Protein AF-A0A561B3T2-F1 (afdb_monomer)

Secondary structure (DSSP, 8-state):
-PPP-S------HHHHHHHHHHHHTT-EEEEE-TTS-EEEEEHHHHHT-

Radius of gyration: 17.0 Å; Cα contacts (8 Å, |Δi|>4): 44; chains: 1; bounding box: 29×21×54 Å

Sequence (49 aa):
MLQGLMQDQPLLISHLITFAERHNGDGEIVSRRVEGDIHRTTWGGIASR

Solvent-accessible surface area (backbone atoms only — not comparable to full-atom values): 3238 Å² total; per-residue (Å²): 133,90,78,79,98,64,91,87,76,84,94,51,74,67,58,52,54,56,50,38,30,77,78,39,26,81,44,76,44,80,43,78,46,96,88,70,50,76,48,76,49,24,37,38,61,58,69,76,105

Nearest PDB structures (foldseek):
  6ijb-assembly1_A  TM=9.396E-01  e=2.455E-03  Ruegeria lacuscaerulensis ITI-1157
  1ult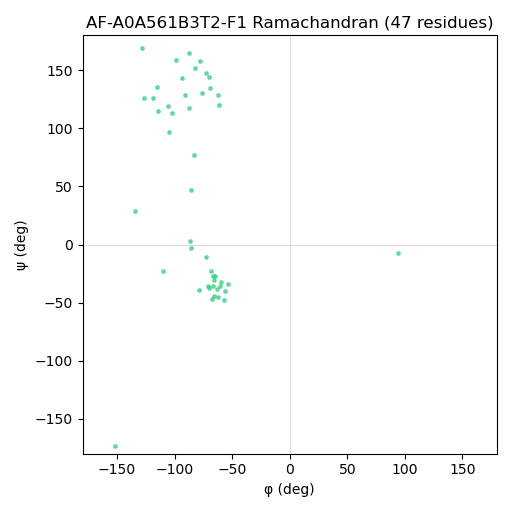-assembly1_A  TM=9.003E-01  e=2.156E-02  Thermus thermophilus
  1v26-assembly1_B  TM=9.272E-01  e=2.881E-02  Thermus thermophilus
  1v26-assembly1_A  TM=9.192E-01  e=3.097E-02  Thermus thermophilus
  1ult-assembly1_B  TM=9.013E-01  e=2.492E-02  Thermus thermophilus

Foldseek 3Di:
DDDDPDDDDDPDPVVVLVVCCVPVVVPWDWDQDPVRDIDIDGSVRVNVD

pLDDT: mean 95.56, std 5.77, range [68.5, 98.56]

Mean predicted aligned error: 3.9 Å

Organism: NCBI:txid2496117

Structure (mmCIF, N/CA/C/O backbone):
data_AF-A0A561B3T2-F1
#
_entry.id   AF-A0A561B3T2-F1
#
loop_
_atom_site.group_PDB
_atom_site.id
_atom_site.type_symbol
_atom_site.label_atom_id
_atom_site.label_alt_id
_atom_site.label_comp_id
_atom_site.label_asym_id
_atom_site.label_entity_id
_atom_site.label_seq_id
_atom_site.pdbx_PDB_ins_code
_atom_site.Cartn_x
_atom_site.Cartn_y
_atom_site.Cartn_z
_atom_site.occupancy
_atom_site.B_iso_or_equiv
_atom_site.auth_seq_id
_atom_site.auth_comp_id
_atom_site.auth_asym_id
_atom_site.auth_atom_id
_atom_site.pdbx_PDB_model_num
ATOM 1 N N . MET A 1 1 ? -21.758 0.953 33.684 1.00 68.50 1 MET A N 1
ATOM 2 C CA . MET A 1 1 ? -20.376 0.477 33.923 1.00 68.50 1 MET A CA 1
ATOM 3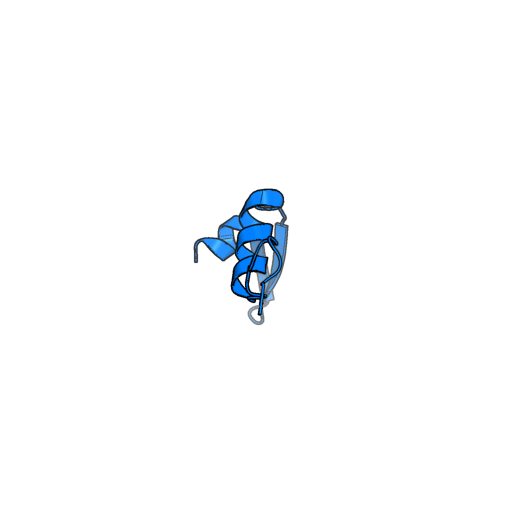 C C . MET A 1 1 ? -19.428 1.488 33.295 1.00 68.50 1 MET A C 1
ATOM 5 O O . MET A 1 1 ? -19.799 2.033 32.268 1.00 68.50 1 MET A O 1
ATOM 9 N N . LEU A 1 2 ? -18.289 1.800 33.923 1.00 75.19 2 LEU A N 1
ATOM 10 C CA . LEU A 1 2 ? -17.296 2.735 33.370 1.00 75.19 2 LEU A CA 1
ATOM 11 C C . LEU A 1 2 ? -16.485 2.051 32.252 1.00 75.19 2 LEU A C 1
ATOM 13 O O . LEU A 1 2 ? -15.977 0.952 32.465 1.00 75.19 2 LEU A O 1
ATOM 17 N N . GLN A 1 3 ? -16.360 2.698 31.089 1.00 87.81 3 GLN A N 1
ATOM 18 C CA . GLN A 1 3 ? -15.478 2.276 29.991 1.00 87.81 3 GLN A CA 1
ATOM 19 C C . GLN A 1 3 ? -14.031 2.749 30.220 1.00 87.81 3 GLN A C 1
ATOM 21 O O . GLN A 1 3 ? -13.797 3.780 30.851 1.00 87.81 3 GLN A O 1
ATOM 26 N N . GLY A 1 4 ? -13.058 2.008 29.679 1.00 91.50 4 GLY A N 1
ATOM 27 C CA . GLY A 1 4 ? -11.650 2.416 29.672 1.00 91.50 4 GLY A CA 1
ATOM 28 C C . GLY A 1 4 ? -11.395 3.604 28.736 1.00 91.50 4 GLY A C 1
ATOM 29 O O . GLY A 1 4 ? -11.995 3.694 27.670 1.00 91.50 4 GLY A O 1
ATOM 30 N N . LEU A 1 5 ? -10.481 4.500 29.118 1.00 94.56 5 LEU A N 1
ATOM 31 C CA . LEU A 1 5 ? -10.101 5.697 28.350 1.00 94.56 5 LEU A CA 1
ATOM 32 C C . LEU A 1 5 ? -9.012 5.396 27.308 1.00 94.56 5 LEU A C 1
ATOM 34 O O . LEU A 1 5 ? -8.005 6.096 27.218 1.00 94.56 5 LEU A O 1
ATOM 38 N N . MET A 1 6 ? -9.194 4.315 26.555 1.00 96.81 6 MET A N 1
ATOM 39 C CA . MET A 1 6 ? -8.254 3.899 25.516 1.00 96.81 6 MET A CA 1
ATOM 40 C C . MET A 1 6 ? -8.739 4.352 24.143 1.00 96.81 6 MET A C 1
ATOM 42 O O . MET A 1 6 ? -9.921 4.620 23.939 1.00 96.81 6 MET A O 1
ATOM 46 N N . GLN A 1 7 ? -7.811 4.427 23.191 1.00 95.75 7 GLN A N 1
ATOM 47 C CA . GLN A 1 7 ? -8.172 4.627 21.794 1.00 95.75 7 GLN A CA 1
ATOM 48 C C . GLN A 1 7 ? -9.011 3.443 21.307 1.00 95.75 7 GLN A C 1
ATOM 50 O O . GLN A 1 7 ? -8.606 2.292 21.459 1.00 95.75 7 GLN A O 1
ATOM 55 N N . ASP A 1 8 ? -10.155 3.750 20.705 1.00 94.62 8 ASP A N 1
ATOM 56 C CA . ASP A 1 8 ? -11.041 2.769 20.088 1.00 94.62 8 ASP A CA 1
ATOM 57 C C . ASP A 1 8 ? -10.892 2.858 18.566 1.00 94.62 8 ASP A C 1
ATOM 59 O O . ASP A 1 8 ? -11.419 3.769 17.924 1.00 94.62 8 ASP A O 1
ATOM 63 N N . GLN A 1 9 ? -10.067 1.973 18.002 1.00 94.50 9 GLN A N 1
ATOM 64 C CA . GLN A 1 9 ? -9.782 1.915 16.569 1.00 94.50 9 GLN A CA 1
ATOM 65 C C . GLN A 1 9 ? -10.033 0.498 16.040 1.00 94.50 9 GLN A C 1
ATOM 67 O O . GLN A 1 9 ? -9.454 -0.459 16.563 1.00 94.50 9 GLN A O 1
ATOM 72 N N . PRO A 1 10 ? -10.855 0.332 14.987 1.00 96.25 10 PRO A N 1
ATOM 73 C CA . PRO A 1 10 ? -11.151 -0.979 14.428 1.00 96.25 10 PRO A CA 1
ATOM 74 C C . PRO A 1 10 ? -9.958 -1.558 13.651 1.00 96.25 10 PRO A C 1
ATOM 76 O O . PRO A 1 10 ? -9.202 -0.846 12.983 1.00 96.25 10 PRO A O 1
ATOM 79 N N . LEU A 1 11 ? -9.821 -2.886 13.680 1.00 97.31 11 LEU A N 1
ATOM 80 C CA . LEU A 1 11 ? -8.793 -3.626 12.940 1.00 97.31 11 LEU A CA 1
ATOM 81 C C . LEU A 1 11 ? -9.239 -3.877 11.492 1.00 97.31 11 LEU A C 1
ATOM 83 O O . LEU A 1 11 ? -9.689 -4.966 11.140 1.00 97.31 11 LEU A O 1
ATOM 87 N N . LEU A 1 12 ? -9.147 -2.841 10.658 1.00 97.81 12 LEU A N 1
ATOM 88 C CA . LEU A 1 12 ? -9.556 -2.884 9.252 1.00 97.81 12 LEU A CA 1
ATOM 89 C C . LEU A 1 12 ? -8.384 -3.221 8.321 1.00 97.81 12 LEU A C 1
ATOM 91 O O . LEU A 1 12 ? -7.280 -2.710 8.489 1.00 97.81 12 LEU A O 1
ATOM 95 N N . ILE A 1 13 ? -8.650 -3.991 7.261 1.00 97.50 13 ILE A N 1
ATOM 96 C CA . ILE A 1 13 ? -7.671 -4.254 6.187 1.00 97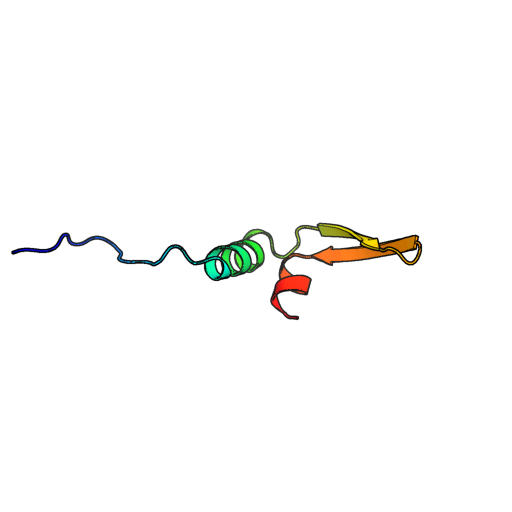.50 13 ILE A CA 1
ATOM 97 C C . ILE A 1 13 ? -7.247 -2.946 5.500 1.00 97.50 13 ILE A C 1
ATOM 99 O O . ILE A 1 13 ? -6.079 -2.774 5.164 1.00 97.50 13 ILE A O 1
ATOM 103 N N . SER A 1 14 ? -8.166 -1.988 5.347 1.00 96.81 14 SER A N 1
ATOM 104 C CA . SER A 1 14 ? -7.862 -0.669 4.780 1.00 96.81 14 SER A CA 1
ATOM 105 C C . SER A 1 14 ? -6.806 0.098 5.585 1.00 96.81 14 SER A C 1
ATOM 107 O O . SER A 1 14 ? -5.984 0.799 4.999 1.00 96.81 14 SER A O 1
ATOM 109 N N . HIS A 1 15 ? -6.744 -0.081 6.911 1.00 97.25 15 HIS A N 1
ATOM 110 C CA . HIS A 1 15 ? -5.710 0.557 7.732 1.00 97.25 15 HIS A CA 1
ATOM 111 C C . HIS A 1 15 ? -4.301 0.058 7.389 1.00 97.25 15 HIS A C 1
ATOM 113 O O . HIS A 1 15 ? -3.339 0.813 7.531 1.00 97.25 15 HIS A O 1
ATOM 119 N N . LEU A 1 16 ? -4.169 -1.170 6.876 1.00 97.62 16 LEU A N 1
ATOM 120 C CA . LEU A 1 16 ? -2.881 -1.711 6.449 1.00 97.62 16 LEU A CA 1
ATOM 121 C C . LEU A 1 16 ? -2.343 -0.968 5.221 1.00 97.62 16 LEU A C 1
ATOM 123 O O . LEU A 1 16 ? -1.183 -0.558 5.226 1.00 97.62 16 LEU A O 1
ATOM 127 N N . ILE A 1 17 ? -3.177 -0.746 4.196 1.00 97.44 17 ILE A N 1
ATOM 128 C CA . ILE A 1 17 ? -2.7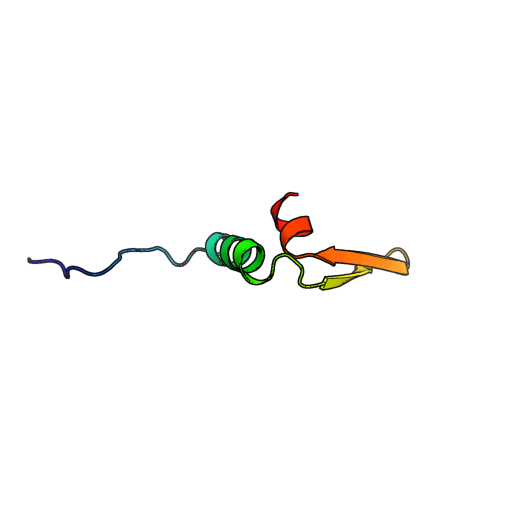23 -0.061 2.975 1.00 97.44 17 ILE A CA 1
ATOM 129 C C . ILE A 1 17 ? -2.442 1.422 3.237 1.00 97.44 17 ILE A C 1
ATOM 131 O O . ILE A 1 17 ? -1.429 1.939 2.775 1.00 97.44 17 ILE A O 1
ATOM 135 N N . THR A 1 18 ? -3.250 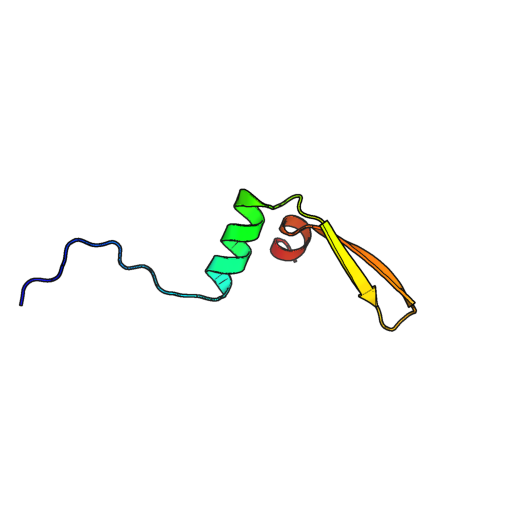2.080 4.076 1.00 97.56 18 THR A N 1
ATOM 136 C CA . THR A 1 18 ? -2.993 3.464 4.507 1.00 97.56 18 THR A CA 1
ATOM 137 C C . THR A 1 18 ? -1.688 3.587 5.297 1.00 97.56 18 THR A C 1
ATOM 139 O O . THR A 1 18 ? -0.956 4.565 5.145 1.00 97.56 18 THR A O 1
ATOM 142 N N . PHE A 1 19 ? -1.364 2.607 6.146 1.00 97.94 19 PHE A N 1
ATOM 143 C CA . PHE A 1 19 ? -0.086 2.594 6.856 1.00 97.94 19 PHE A CA 1
ATOM 144 C C . PHE A 1 19 ? 1.095 2.414 5.891 1.00 97.94 19 PHE A C 1
ATOM 146 O O . PHE A 1 19 ? 2.089 3.136 6.014 1.00 97.94 19 PHE A O 1
ATOM 153 N N . ALA A 1 20 ? 0.977 1.486 4.935 1.00 98.06 20 ALA A N 1
ATOM 154 C CA . ALA A 1 20 ? 2.011 1.210 3.941 1.00 98.06 20 ALA A CA 1
ATOM 155 C C . ALA A 1 20 ? 2.292 2.428 3.051 1.00 98.06 20 ALA A C 1
ATOM 157 O O . ALA A 1 20 ? 3.452 2.792 2.890 1.00 98.06 20 ALA A O 1
ATOM 158 N N . GLU A 1 21 ? 1.255 3.107 2.556 1.00 98.06 21 GLU A N 1
ATOM 159 C CA . GLU A 1 21 ? 1.386 4.344 1.778 1.00 98.06 21 GLU A CA 1
ATOM 160 C C . GLU A 1 21 ? 2.145 5.437 2.549 1.00 98.06 21 GLU A C 1
ATOM 162 O O . GLU A 1 21 ? 3.078 6.035 2.020 1.00 98.06 21 GLU A O 1
ATOM 167 N N . ARG A 1 22 ? 1.787 5.675 3.819 1.00 97.81 22 ARG A N 1
ATOM 168 C CA . ARG A 1 22 ? 2.358 6.776 4.617 1.00 97.81 22 ARG A CA 1
ATOM 169 C C . ARG A 1 22 ? 3.812 6.568 5.028 1.00 97.81 22 ARG A C 1
ATOM 171 O O . ARG A 1 22 ? 4.549 7.541 5.129 1.00 97.81 22 ARG A O 1
ATOM 178 N N . HIS A 1 23 ? 4.207 5.330 5.319 1.00 98.31 23 HIS A N 1
ATOM 179 C CA . HIS A 1 23 ? 5.521 5.041 5.913 1.00 98.31 23 HIS A CA 1
ATOM 180 C C . HIS A 1 23 ? 6.472 4.331 4.952 1.00 98.31 23 HIS A C 1
ATOM 182 O O . HIS A 1 23 ? 7.682 4.381 5.141 1.00 98.31 23 HIS A O 1
ATOM 188 N N . ASN A 1 2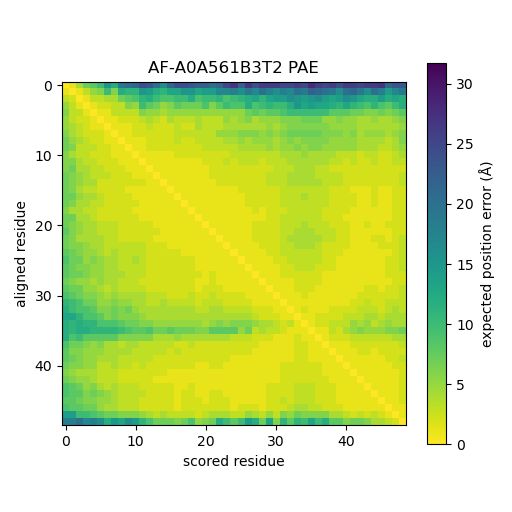4 ? 5.931 3.658 3.938 1.00 98.19 24 ASN A N 1
ATOM 189 C CA . ASN A 1 24 ? 6.679 2.858 2.975 1.00 98.19 24 ASN A CA 1
ATOM 190 C C . ASN A 1 24 ? 6.199 3.144 1.546 1.00 98.19 24 ASN A C 1
ATOM 192 O O . ASN A 1 24 ? 6.266 2.260 0.696 1.00 98.19 24 ASN A O 1
ATOM 196 N N . GLY A 1 25 ? 5.701 4.357 1.279 1.00 97.75 25 GLY A N 1
ATOM 197 C CA . GLY A 1 25 ? 5.103 4.732 -0.004 1.00 97.75 25 GLY A CA 1
ATOM 198 C C . GLY A 1 25 ? 6.006 4.469 -1.208 1.00 97.75 25 GLY A C 1
ATOM 199 O O . GLY A 1 25 ? 5.503 4.045 -2.245 1.00 97.75 25 GLY A O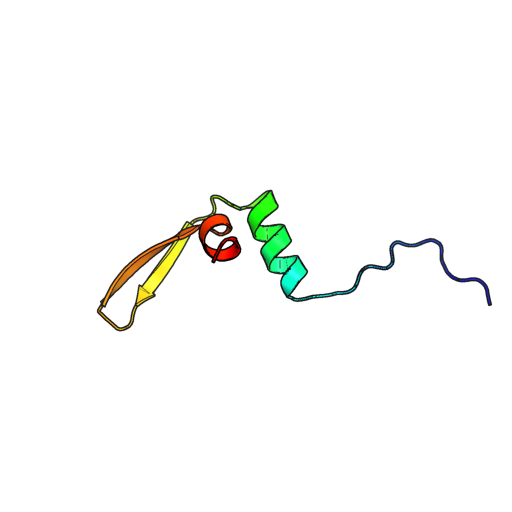 1
ATOM 200 N N . ASP A 1 26 ? 7.322 4.623 -1.039 1.00 98.25 26 ASP A N 1
ATOM 201 C CA . ASP A 1 26 ? 8.346 4.374 -2.065 1.00 98.25 26 ASP A CA 1
ATOM 202 C C . ASP A 1 26 ? 8.806 2.907 -2.142 1.00 98.25 26 ASP A C 1
ATOM 204 O O . ASP A 1 26 ? 9.616 2.549 -2.997 1.00 98.25 26 ASP A O 1
ATOM 208 N N . GLY A 1 27 ? 8.306 2.037 -1.258 1.00 98.31 27 GLY A N 1
ATOM 209 C CA . GLY A 1 27 ? 8.643 0.617 -1.250 1.00 98.31 27 GLY A CA 1
ATOM 210 C C . GLY A 1 27 ? 8.214 -0.052 -2.554 1.00 98.31 27 GLY A C 1
ATOM 211 O O . GLY A 1 27 ? 7.029 -0.051 -2.889 1.00 98.31 27 GLY A O 1
ATOM 212 N N . GLU A 1 28 ? 9.182 -0.613 -3.284 1.00 98.38 28 GLU A N 1
ATOM 213 C CA . GLU A 1 28 ? 8.951 -1.214 -4.598 1.00 98.38 28 GLU A CA 1
ATOM 214 C C . GLU A 1 28 ? 8.133 -2.508 -4.488 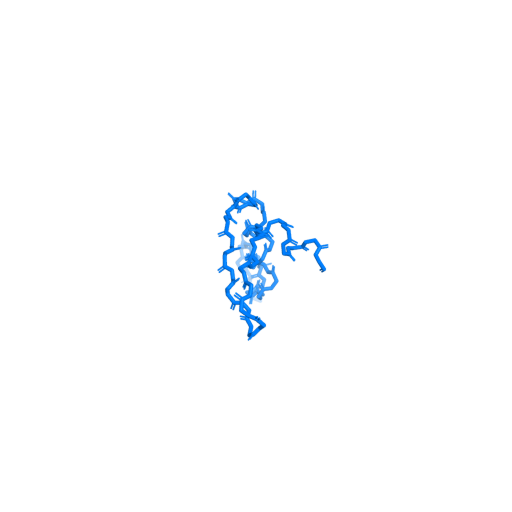1.00 98.38 28 GLU A C 1
ATOM 216 O O . GLU A 1 28 ? 8.416 -3.398 -3.684 1.00 98.38 28 GLU A O 1
ATOM 221 N N . ILE A 1 29 ? 7.140 -2.629 -5.364 1.00 98.06 29 ILE A N 1
ATOM 222 C CA . ILE A 1 29 ? 6.366 -3.842 -5.598 1.00 98.06 29 ILE A CA 1
ATOM 223 C C . ILE A 1 29 ? 6.673 -4.307 -7.020 1.00 98.06 29 ILE A C 1
ATOM 225 O O . ILE A 1 29 ? 6.334 -3.635 -8.000 1.00 98.06 29 ILE A O 1
ATOM 229 N N . VAL A 1 30 ? 7.300 -5.478 -7.130 1.00 98.19 30 VAL A N 1
ATOM 230 C CA . VAL A 1 30 ? 7.636 -6.114 -8.408 1.00 98.19 30 VAL A CA 1
ATOM 231 C C . VAL A 1 30 ? 6.696 -7.290 -8.642 1.00 98.19 30 VAL A C 1
ATOM 233 O O . VAL A 1 30 ? 6.678 -8.249 -7.874 1.00 98.19 30 VAL A O 1
ATOM 236 N N . SER A 1 31 ? 5.922 -7.227 -9.721 1.00 97.88 31 SER A N 1
ATOM 237 C CA . SER A 1 31 ? 4.969 -8.260 -10.117 1.00 97.88 31 SER A CA 1
ATOM 238 C C . SER A 1 31 ? 5.345 -8.816 -11.485 1.00 97.88 31 SER A C 1
ATOM 240 O O . SER A 1 31 ? 5.485 -8.068 -12.451 1.00 97.88 31 SER A O 1
ATOM 242 N N . ARG A 1 32 ? 5.500 -10.138 -11.577 1.00 97.75 32 ARG A N 1
ATOM 243 C CA . ARG A 1 32 ? 5.545 -10.838 -12.863 1.00 97.75 32 ARG A CA 1
ATOM 244 C C . ARG A 1 32 ? 4.115 -11.175 -13.258 1.00 97.75 32 ARG A C 1
ATOM 246 O O . ARG A 1 32 ? 3.449 -11.912 -12.529 1.00 97.75 32 ARG A O 1
ATOM 253 N N . ARG A 1 33 ? 3.657 -10.630 -14.380 1.00 96.06 33 ARG A N 1
ATOM 254 C CA . ARG A 1 33 ? 2.296 -10.858 -14.866 1.00 96.06 33 ARG A CA 1
ATOM 255 C C . ARG A 1 33 ? 2.223 -12.117 -15.727 1.00 96.06 33 ARG A C 1
ATOM 257 O O . ARG A 1 33 ? 3.252 -12.662 -16.133 1.00 96.06 33 ARG A O 1
ATOM 264 N N . VAL A 1 34 ? 1.008 -12.600 -15.973 1.00 97.31 34 VAL A N 1
ATOM 265 C CA . VAL A 1 34 ? 0.780 -13.837 -16.742 1.00 97.31 34 VAL A CA 1
ATOM 266 C C . VAL A 1 34 ? 1.145 -13.666 -18.218 1.00 97.31 34 VAL A C 1
ATOM 268 O O . VAL A 1 34 ? 1.492 -14.637 -18.883 1.00 97.31 34 VAL A O 1
ATOM 271 N N . GLU A 1 35 ? 1.150 -12.425 -18.699 1.00 96.19 35 GLU A N 1
ATOM 272 C CA . GLU A 1 35 ? 1.582 -12.000 -20.030 1.00 96.19 35 GLU A CA 1
ATOM 273 C C . GLU A 1 35 ? 3.112 -12.057 -20.205 1.00 96.19 35 GLU A C 1
ATOM 275 O O . GLU A 1 35 ? 3.614 -11.956 -21.323 1.00 96.19 35 GLU A O 1
ATOM 280 N N . GLY A 1 36 ? 3.861 -12.253 -19.114 1.00 95.31 36 GLY A N 1
ATOM 281 C CA . GLY A 1 36 ? 5.315 -12.416 -19.115 1.00 95.31 36 GLY A CA 1
ATOM 282 C C . GLY A 1 36 ? 6.111 -11.132 -18.872 1.00 95.31 36 GLY A C 1
ATOM 283 O O . GLY A 1 36 ? 7.327 -11.213 -18.679 1.00 95.31 36 GLY A O 1
ATOM 284 N N . ASP A 1 37 ? 5.467 -9.963 -18.823 1.00 97.50 37 ASP A N 1
ATOM 285 C CA . ASP A 1 37 ? 6.123 -8.708 -18.460 1.00 97.50 37 ASP A CA 1
ATOM 286 C C . ASP A 1 37 ? 6.341 -8.575 -16.941 1.00 97.50 37 ASP A C 1
ATOM 288 O O . ASP A 1 37 ? 5.692 -9.218 -16.106 1.00 97.50 37 ASP A O 1
ATOM 292 N N . ILE A 1 38 ? 7.309 -7.729 -16.578 1.00 98.31 38 ILE A N 1
ATOM 293 C CA . ILE A 1 38 ? 7.566 -7.339 -15.191 1.00 98.31 38 ILE A CA 1
ATOM 294 C C . ILE A 1 38 ? 6.976 -5.951 -14.977 1.00 98.31 38 ILE A C 1
ATOM 296 O O . ILE A 1 38 ? 7.484 -4.956 -15.493 1.00 98.31 38 ILE A O 1
ATOM 300 N N . HIS A 1 39 ? 5.942 -5.886 -14.149 1.00 97.56 39 HIS A N 1
ATOM 301 C CA . HIS A 1 39 ? 5.371 -4.638 -13.683 1.00 97.56 39 HIS A CA 1
ATOM 302 C C . HIS A 1 39 ? 6.030 -4.203 -12.378 1.00 97.56 39 HIS A C 1
ATOM 304 O O . HIS A 1 39 ? 6.090 -4.969 -11.416 1.00 97.56 39 HIS A O 1
ATOM 310 N N . ARG A 1 40 ? 6.487 -2.952 -12.339 1.00 98.38 40 ARG A N 1
ATOM 311 C CA . ARG A 1 40 ? 7.041 -2.306 -11.147 1.00 98.38 40 ARG A CA 1
ATOM 312 C C . ARG A 1 40 ? 6.146 -1.145 -10.747 1.00 98.38 40 ARG A C 1
ATOM 314 O O . ARG A 1 40 ? 5.697 -0.379 -11.599 1.00 98.38 40 ARG A O 1
ATOM 321 N N . THR A 1 41 ? 5.870 -1.040 -9.460 1.00 98.31 41 THR A N 1
ATOM 322 C CA . THR A 1 41 ? 5.12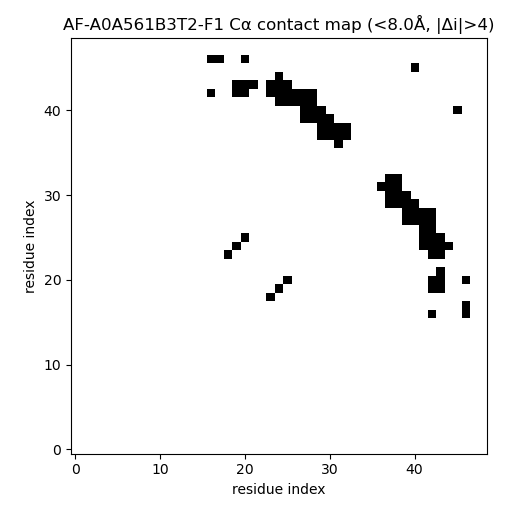8 0.065 -8.851 1.00 98.31 41 THR A CA 1
ATOM 323 C C . THR A 1 41 ? 5.586 0.225 -7.402 1.00 98.31 41 THR A C 1
ATOM 325 O O . THR A 1 41 ? 6.541 -0.430 -6.989 1.00 98.31 41 THR A O 1
ATOM 328 N N . THR A 1 42 ? 4.933 1.083 -6.630 1.00 98.56 42 THR A N 1
ATOM 329 C CA . THR A 1 42 ? 5.221 1.282 -5.207 1.00 98.56 42 THR A CA 1
ATOM 330 C C . THR A 1 42 ? 3.945 1.175 -4.376 1.00 98.56 42 THR A C 1
ATOM 332 O O . THR A 1 42 ? 2.842 1.167 -4.931 1.00 98.56 42 THR A O 1
ATOM 335 N N . TRP A 1 43 ? 4.062 1.117 -3.047 1.00 98.25 43 TRP A N 1
ATOM 336 C CA . TRP A 1 43 ? 2.888 1.148 -2.163 1.00 98.25 43 TRP A CA 1
ATOM 337 C C . TRP A 1 43 ? 2.008 2.383 -2.388 1.00 98.25 43 TRP A C 1
ATOM 339 O O . TRP A 1 43 ? 0.787 2.242 -2.446 1.00 98.25 43 TRP A O 1
ATOM 349 N N . GLY A 1 44 ? 2.600 3.563 -2.600 1.00 97.81 44 GLY A N 1
ATOM 350 C CA . GLY A 1 44 ? 1.844 4.774 -2.949 1.00 97.81 44 GLY A CA 1
ATOM 351 C C . GLY A 1 44 ? 1.176 4.689 -4.328 1.00 97.81 44 GLY A C 1
ATOM 352 O O . GLY A 1 44 ? 0.041 5.129 -4.514 1.00 97.81 44 GLY A O 1
ATOM 353 N N . GLY A 1 45 ? 1.836 4.042 -5.294 1.00 97.56 45 GLY A N 1
ATOM 354 C CA . GLY A 1 45 ? 1.247 3.775 -6.609 1.00 97.56 45 GLY A CA 1
ATOM 355 C C . GLY A 1 45 ? 0.060 2.805 -6.566 1.00 97.56 45 GLY A C 1
ATOM 356 O O . GLY A 1 45 ? -0.852 2.920 -7.381 1.00 97.56 45 GLY A O 1
ATOM 357 N N . ILE A 1 46 ? 0.042 1.865 -5.617 1.00 97.12 46 ILE A N 1
ATOM 358 C CA . ILE A 1 46 ? -1.093 0.956 -5.401 1.00 97.12 46 ILE A CA 1
ATOM 359 C C . ILE A 1 46 ? -2.226 1.634 -4.625 1.00 97.12 46 ILE A C 1
ATOM 361 O O . ILE A 1 46 ? -3.385 1.414 -4.957 1.00 97.12 46 ILE A O 1
ATOM 365 N N . ALA A 1 47 ? -1.918 2.455 -3.621 1.00 96.81 47 ALA A N 1
ATOM 366 C CA . ALA A 1 47 ? -2.934 3.130 -2.809 1.00 96.81 47 ALA A CA 1
ATOM 367 C C . ALA A 1 47 ? -3.756 4.174 -3.592 1.00 96.81 47 ALA A C 1
ATOM 369 O O . ALA A 1 47 ? -4.910 4.422 -3.256 1.00 96.81 47 ALA A O 1
ATOM 370 N N . SER A 1 48 ? -3.177 4.753 -4.647 1.00 92.81 48 SER A N 1
ATOM 371 C CA . SER A 1 48 ? -3.810 5.761 -5.513 1.00 92.81 48 SER A CA 1
ATOM 372 C C . SER A 1 48 ? -4.646 5.189 -6.669 1.00 92.81 48 SER A C 1
ATOM 374 O O . SER A 1 48 ? -5.137 5.963 -7.494 1.00 92.81 48 SER A O 1
ATOM 376 N N . ARG A 1 49 ? -4.786 3.860 -6.758 1.00 80.88 49 ARG A N 1
ATOM 377 C CA . ARG A 1 49 ? -5.511 3.171 -7.837 1.00 80.88 49 ARG A CA 1
ATOM 378 C C . ARG A 1 49 ? -6.990 2.943 -7.563 1.00 80.88 49 ARG A C 1
ATOM 380 O O . ARG A 1 49 ? -7.364 2.726 -6.392 1.00 80.88 49 ARG A O 1
#